Protein AF-A0A8S3IAT9-F1 (afdb_monomer_lite)

InterPro domains:
  IPR011013 Galactose mutarotase-like domain superfamily [SSF74650] (18-97)
  IPR011682 Glycosyl hydrolase family 38, C-terminal [PF07748] (40-98)
  IPR050843 Glycosyl Hydrolase Family 38 [PTHR11607] (17-97)

Structure (mmCIF, N/CA/C/O backbone):
data_AF-A0A8S3IAT9-F1
#
_entry.id   AF-A0A8S3IAT9-F1
#
loop_
_atom_site.group_PDB
_atom_site.id
_atom_site.type_symbol
_atom_site.label_atom_id
_atom_site.label_alt_id
_atom_site.label_comp_id
_atom_site.label_asym_id
_atom_site.label_entity_id
_atom_site.label_seq_id
_atom_site.pdbx_PDB_ins_code
_atom_site.Cartn_x
_atom_site.Cartn_y
_atom_site.Cartn_z
_atom_site.occupancy
_atom_site.B_iso_or_equiv
_atom_site.auth_seq_id
_atom_site.auth_comp_id
_atom_site.auth_asym_id
_atom_site.auth_atom_id
_atom_site.pdbx_PDB_model_num
ATOM 1 N N . HIS A 1 1 ? -13.186 -4.947 -5.415 1.00 67.31 1 HIS A N 1
ATOM 2 C CA . HIS A 1 1 ? -11.878 -5.577 -5.678 1.00 67.31 1 HIS A CA 1
ATOM 3 C C . HIS A 1 1 ? -10.850 -4.755 -4.914 1.00 67.31 1 HIS A C 1
ATOM 5 O O . HIS A 1 1 ? -10.767 -3.566 -5.184 1.00 67.31 1 HIS A O 1
ATOM 11 N N . PHE A 1 2 ? -10.201 -5.332 -3.899 1.00 85.38 2 PHE A N 1
ATOM 12 C CA . PHE A 1 2 ? -9.404 -4.575 -2.917 1.00 85.38 2 PHE A CA 1
ATOM 13 C C . PHE A 1 2 ? -7.942 -4.392 -3.327 1.00 85.38 2 PHE A C 1
ATOM 15 O O . PHE A 1 2 ? -7.282 -3.494 -2.826 1.00 85.38 2 PHE A O 1
ATOM 22 N N . LEU A 1 3 ? -7.434 -5.227 -4.235 1.00 94.88 3 LEU A N 1
ATOM 23 C CA . LEU A 1 3 ? -6.052 -5.161 -4.689 1.00 94.88 3 LEU A CA 1
ATOM 24 C C . LEU A 1 3 ? -5.938 -4.289 -5.939 1.00 94.88 3 LEU A C 1
ATOM 26 O O . LEU A 1 3 ? -6.565 -4.537 -6.966 1.00 94.88 3 LEU A O 1
ATOM 30 N N . ILE A 1 4 ? -5.108 -3.267 -5.866 1.00 95.50 4 ILE A N 1
ATOM 31 C CA . ILE A 1 4 ? -4.736 -2.431 -7.003 1.00 95.50 4 ILE A CA 1
ATOM 32 C C . ILE A 1 4 ? -3.228 -2.507 -7.195 1.00 95.50 4 ILE A C 1
ATOM 34 O O . ILE A 1 4 ? -2.508 -2.923 -6.293 1.00 95.50 4 ILE A O 1
ATOM 38 N N . HIS A 1 5 ? -2.741 -2.099 -8.357 1.00 95.31 5 HIS A N 1
ATOM 39 C CA . HIS A 1 5 ? -1.319 -1.918 -8.573 1.00 95.31 5 HIS A CA 1
ATOM 40 C C . HIS A 1 5 ? -1.008 -0.591 -9.259 1.00 95.31 5 HIS A C 1
ATOM 42 O O . HIS A 1 5 ? -1.781 -0.109 -10.100 1.00 95.31 5 HIS A O 1
ATOM 48 N N . SER A 1 6 ? 0.127 -0.003 -8.888 1.00 96.56 6 SER A N 1
ATOM 49 C CA . SER A 1 6 ? 0.816 1.021 -9.675 1.00 96.56 6 SER A CA 1
ATOM 50 C C . SER A 1 6 ? 1.802 0.363 -10.639 1.00 96.56 6 SER A C 1
ATOM 52 O O . SER A 1 6 ? 2.106 -0.827 -10.540 1.00 96.56 6 SER A O 1
ATOM 54 N N . GLN A 1 7 ? 2.249 1.141 -11.622 1.00 96.31 7 GLN A N 1
ATOM 55 C CA . GLN A 1 7 ? 3.380 0.786 -12.472 1.00 96.31 7 GLN A CA 1
ATOM 56 C C . GLN A 1 7 ? 4.597 1.567 -11.986 1.00 96.31 7 GLN A C 1
ATOM 58 O O . GLN A 1 7 ? 4.489 2.787 -11.838 1.00 96.31 7 GLN A O 1
ATOM 63 N N . GLY A 1 8 ? 5.716 0.889 -11.744 1.00 94.31 8 GLY A N 1
ATOM 64 C CA . GLY A 1 8 ? 6.965 1.534 -11.342 1.00 94.31 8 GLY A CA 1
ATOM 65 C C . GLY A 1 8 ? 7.546 2.394 -12.468 1.00 94.31 8 GLY A C 1
ATOM 66 O O . GLY A 1 8 ? 7.364 2.104 -13.654 1.00 94.31 8 GLY A O 1
ATOM 67 N N . PHE A 1 9 ? 8.223 3.485 -12.116 1.00 94.62 9 PHE A N 1
ATOM 68 C CA . PHE A 1 9 ? 8.864 4.359 -13.095 1.00 94.62 9 PHE A CA 1
ATOM 69 C C . PHE A 1 9 ? 10.103 3.653 -13.668 1.00 94.62 9 PHE A C 1
ATOM 71 O O . PHE A 1 9 ? 11.014 3.318 -12.900 1.00 94.62 9 PHE A O 1
ATOM 78 N N . PRO A 1 10 ? 10.178 3.442 -14.995 1.00 92.56 10 PRO A N 1
ATOM 79 C CA . PRO A 1 10 ? 11.337 2.823 -15.618 1.00 92.56 10 PRO A CA 1
ATOM 80 C C . PRO A 1 10 ? 12.502 3.814 -15.649 1.00 92.56 10 PRO A C 1
ATOM 82 O O . PRO A 1 10 ? 12.313 5.011 -15.864 1.00 92.56 10 PRO A O 1
ATOM 85 N N . GLY A 1 11 ? 13.730 3.339 -15.475 1.00 89.94 11 GLY A N 1
ATOM 86 C CA . GLY A 1 11 ? 14.887 4.224 -15.530 1.00 89.94 11 GLY A CA 1
ATOM 87 C C . GLY A 1 11 ? 16.190 3.558 -15.127 1.00 89.94 11 GLY A C 1
ATOM 88 O O . GLY A 1 11 ? 16.271 2.346 -14.941 1.00 89.94 11 GLY A O 1
ATOM 89 N N . ASN A 1 12 ? 17.220 4.382 -14.983 1.00 83.62 12 ASN A N 1
ATOM 90 C CA . ASN A 1 12 ? 18.506 3.997 -14.429 1.00 83.62 12 ASN A CA 1
ATOM 91 C C . ASN A 1 12 ? 18.954 5.115 -13.485 1.00 83.62 12 ASN A C 1
ATOM 93 O O . ASN A 1 12 ? 18.856 6.294 -13.804 1.00 83.62 12 ASN A O 1
ATOM 97 N N . SER A 1 13 ? 19.432 4.785 -12.293 1.00 86.94 13 SER A N 1
ATOM 98 C CA . SER A 1 13 ? 19.757 5.789 -11.267 1.00 86.94 13 SER A CA 1
ATOM 99 C C . SER A 1 13 ? 21.058 6.559 -11.552 1.00 86.94 13 SER A C 1
ATOM 101 O O . SER A 1 13 ? 21.791 6.911 -10.632 1.00 86.94 13 SER A O 1
ATOM 103 N N . SER A 1 14 ? 21.392 6.782 -12.824 1.00 90.19 14 SER A N 1
ATOM 104 C CA . SER A 1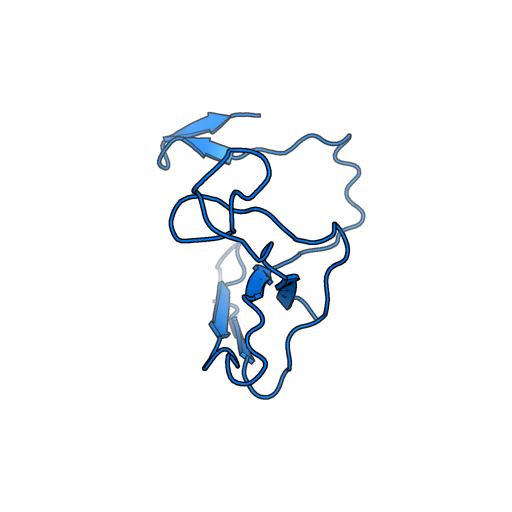 14 ? 22.590 7.502 -13.253 1.00 90.19 14 SER A CA 1
ATOM 105 C C . SER A 1 14 ? 22.484 9.005 -12.999 1.00 90.19 14 SER A C 1
ATOM 107 O O . SER A 1 14 ? 23.491 9.633 -12.684 1.00 90.19 14 SER A O 1
ATOM 109 N N . LEU A 1 15 ? 21.277 9.575 -13.106 1.00 89.25 15 LEU A N 1
ATOM 110 C CA . LEU A 1 15 ? 20.960 10.954 -12.721 1.00 89.25 15 LEU A CA 1
ATOM 111 C C . LEU A 1 15 ? 19.633 10.994 -11.945 1.00 89.25 15 LEU A C 1
ATOM 113 O O . LEU A 1 15 ? 18.783 10.129 -12.172 1.00 89.25 15 LEU A O 1
ATOM 117 N N . PRO A 1 16 ? 19.405 12.003 -11.077 1.00 87.38 16 PRO A N 1
ATOM 118 C CA . PRO A 1 16 ? 18.187 12.088 -10.264 1.00 87.38 16 PRO A CA 1
ATOM 119 C C . PRO A 1 16 ? 16.882 12.056 -11.075 1.00 87.38 16 PRO A C 1
ATOM 121 O O . PRO A 1 16 ? 15.896 11.463 -10.650 1.00 87.38 16 PRO A O 1
ATOM 124 N N . GLU A 1 17 ? 16.874 12.648 -12.269 1.00 88.94 17 GLU A N 1
ATOM 125 C CA . GLU A 1 17 ? 15.714 12.655 -13.169 1.00 88.94 17 GLU A CA 1
ATOM 126 C C . GLU A 1 17 ? 15.334 11.255 -13.688 1.00 88.94 17 GLU A C 1
ATOM 128 O O . GLU A 1 17 ? 14.147 10.956 -13.870 1.00 88.94 17 GLU A O 1
ATOM 133 N N . PHE A 1 18 ? 16.319 10.363 -13.824 1.00 92.19 18 PHE A N 1
ATOM 134 C CA . PHE A 1 18 ? 16.164 8.988 -14.309 1.00 92.19 18 PHE A CA 1
ATOM 135 C C . PHE A 1 18 ? 15.977 7.956 -13.190 1.00 92.19 18 PHE A C 1
ATOM 137 O O . PHE A 1 18 ? 15.953 6.758 -13.466 1.00 92.19 18 PHE A O 1
ATOM 144 N N . GLN A 1 19 ? 15.811 8.398 -11.938 1.00 95.00 19 GLN A N 1
ATOM 145 C CA . GLN A 1 19 ? 15.630 7.524 -10.778 1.00 95.00 19 GLN A CA 1
ATOM 146 C C . GLN A 1 19 ? 14.494 6.509 -10.996 1.00 95.00 19 GLN A C 1
ATOM 148 O O . GLN A 1 19 ? 13.328 6.890 -11.053 1.00 95.00 19 GLN A O 1
ATOM 153 N N . ALA A 1 20 ? 14.814 5.222 -11.090 1.00 94.94 20 ALA A N 1
ATOM 154 C CA . ALA A 1 20 ? 13.806 4.173 -11.245 1.00 94.94 20 ALA A CA 1
ATOM 155 C C . ALA A 1 20 ? 13.100 3.839 -9.919 1.00 94.94 20 ALA A C 1
ATOM 157 O O . ALA A 1 20 ? 13.636 4.131 -8.838 1.00 94.94 20 ALA A O 1
ATOM 158 N N . SER A 1 21 ? 11.937 3.181 -10.011 1.00 95.50 21 SER A N 1
ATOM 159 C CA . SER A 1 21 ? 11.415 2.365 -8.903 1.00 95.50 21 SER A CA 1
ATOM 160 C C . SER A 1 21 ? 12.382 1.219 -8.575 1.00 95.50 21 SER A C 1
ATOM 162 O O . SER A 1 21 ? 13.176 0.789 -9.416 1.00 95.50 21 SER A O 1
ATOM 164 N N . GLY A 1 22 ? 12.340 0.725 -7.339 1.00 92.62 22 GLY A N 1
ATOM 165 C CA . GLY A 1 22 ? 13.126 -0.435 -6.930 1.00 92.62 22 GLY A CA 1
ATOM 166 C C . GLY A 1 22 ? 13.091 -0.684 -5.427 1.00 92.62 22 GLY A C 1
ATOM 167 O O . GLY A 1 22 ? 12.229 -0.178 -4.718 1.00 92.62 22 GLY A O 1
ATOM 168 N N . ALA A 1 23 ? 14.080 -1.425 -4.921 1.00 92.12 23 ALA A N 1
ATOM 169 C CA . ALA A 1 23 ? 14.106 -1.908 -3.534 1.00 92.12 23 ALA A CA 1
ATOM 170 C C . ALA A 1 23 ? 13.956 -0.820 -2.450 1.00 92.12 23 ALA A C 1
ATOM 172 O O . ALA A 1 23 ? 13.483 -1.113 -1.358 1.00 92.12 23 ALA A O 1
ATOM 173 N N . TYR A 1 24 ? 14.364 0.420 -2.736 1.00 92.44 24 TYR A N 1
ATOM 174 C CA . TYR A 1 24 ? 14.332 1.532 -1.777 1.00 92.44 24 TYR A CA 1
ATOM 175 C C . TYR A 1 24 ? 13.423 2.686 -2.194 1.00 92.44 24 TYR A C 1
ATOM 177 O O . TYR A 1 24 ? 13.084 3.526 -1.365 1.00 92.44 24 TYR A O 1
ATOM 185 N N . VAL A 1 25 ? 13.072 2.773 -3.477 1.00 94.75 25 VAL A N 1
ATOM 186 C CA . VAL A 1 25 ? 12.375 3.929 -4.041 1.00 94.75 25 VAL A CA 1
ATOM 187 C C . VAL A 1 25 ? 11.073 3.452 -4.653 1.00 94.75 25 VAL A C 1
ATOM 189 O O . VAL A 1 25 ? 11.081 2.705 -5.624 1.00 94.75 25 VAL A O 1
ATOM 192 N N . PHE A 1 26 ? 9.967 3.939 -4.100 1.00 95.31 26 PHE A N 1
ATOM 193 C CA . PHE A 1 26 ? 8.643 3.840 -4.699 1.00 95.31 26 PHE A CA 1
ATOM 194 C C . PHE A 1 26 ? 8.422 5.083 -5.567 1.00 95.31 26 PHE A C 1
ATOM 196 O O . PHE A 1 26 ? 8.240 6.188 -5.044 1.00 95.31 26 PHE A O 1
ATOM 203 N N . ARG A 1 27 ? 8.492 4.931 -6.892 1.00 95.31 27 ARG A N 1
ATOM 204 C CA . ARG A 1 27 ? 8.260 6.017 -7.853 1.00 95.31 27 ARG A CA 1
ATOM 205 C C . ARG A 1 27 ? 7.220 5.550 -8.868 1.00 95.31 27 ARG A C 1
ATOM 207 O O . ARG A 1 27 ? 7.591 4.994 -9.895 1.00 95.31 27 ARG A O 1
ATOM 214 N N . PRO A 1 28 ? 5.925 5.793 -8.643 1.00 95.62 28 PRO A N 1
ATOM 215 C CA . PRO A 1 28 ? 4.915 5.368 -9.595 1.00 95.62 28 PRO A CA 1
ATOM 216 C C . PRO A 1 28 ? 5.025 6.193 -10.885 1.00 95.62 28 PRO A C 1
ATOM 218 O O . PRO A 1 28 ? 5.191 7.415 -10.851 1.00 95.62 28 PRO A O 1
ATOM 221 N N . LEU A 1 29 ? 4.895 5.532 -12.036 1.00 94.75 29 LEU A N 1
ATOM 222 C CA . LEU A 1 29 ? 4.901 6.168 -13.354 1.00 94.75 29 LEU A CA 1
ATOM 223 C C . LEU A 1 29 ? 3.753 7.175 -13.503 1.00 94.75 29 LEU A C 1
ATOM 225 O O . LEU A 1 29 ? 3.905 8.217 -14.137 1.00 94.75 29 LEU A O 1
ATOM 229 N N . THR A 1 30 ? 2.599 6.867 -12.908 1.00 94.75 30 THR A N 1
ATOM 230 C CA . THR A 1 30 ? 1.420 7.740 -12.877 1.00 94.75 30 THR A CA 1
ATOM 231 C C . THR A 1 30 ? 0.691 7.586 -11.542 1.00 94.75 30 THR A C 1
ATOM 233 O O . THR A 1 30 ? 0.815 6.554 -10.889 1.00 94.75 30 THR A O 1
ATOM 236 N N . SER A 1 31 ? -0.152 8.551 -11.170 1.00 93.88 31 SER A N 1
ATOM 237 C CA . SER A 1 31 ? -1.062 8.409 -10.021 1.00 93.88 31 SER A CA 1
ATOM 238 C C . SER A 1 31 ? -2.232 7.446 -10.275 1.00 93.88 31 SER A C 1
ATOM 240 O O . SER A 1 31 ? -2.987 7.123 -9.356 1.00 93.88 31 SER A O 1
ATOM 242 N N . LYS A 1 32 ? -2.421 6.989 -11.521 1.00 94.69 32 LYS A N 1
ATOM 243 C CA . LYS A 1 32 ? -3.490 6.061 -11.881 1.00 94.69 32 LYS A CA 1
ATOM 244 C C . LYS A 1 32 ? -3.124 4.650 -11.428 1.00 94.69 32 LYS A C 1
ATOM 246 O O . LYS A 1 32 ? -2.047 4.145 -11.726 1.00 94.69 32 LYS A O 1
ATOM 251 N N . THR A 1 33 ? -4.079 3.997 -10.779 1.00 95.00 33 THR A N 1
ATOM 252 C CA . THR A 1 33 ? -3.972 2.607 -10.327 1.00 95.00 33 THR A CA 1
ATOM 253 C C . THR A 1 33 ? -4.834 1.688 -11.188 1.00 95.00 33 THR A C 1
ATOM 255 O O . THR A 1 33 ? -5.815 2.125 -11.799 1.00 95.00 33 THR A O 1
ATOM 258 N N . GLN A 1 34 ? -4.447 0.418 -11.271 1.00 93.38 34 GLN A N 1
ATOM 259 C CA . GLN A 1 34 ? -5.140 -0.611 -12.050 1.00 93.38 34 GLN A CA 1
ATOM 260 C C . GLN A 1 34 ? -5.538 -1.778 -11.134 1.00 93.38 34 GLN A C 1
ATOM 262 O O . GLN A 1 34 ? -4.810 -2.066 -10.188 1.00 93.38 34 GLN A O 1
ATOM 267 N N . PRO A 1 35 ? -6.688 -2.439 -11.351 1.00 93.31 35 PRO A N 1
ATOM 268 C CA . PRO A 1 35 ? -7.067 -3.604 -10.554 1.00 93.31 35 PRO A CA 1
ATOM 269 C C . PRO A 1 35 ? -6.116 -4.777 -10.817 1.00 93.31 35 PRO A C 1
ATOM 271 O O . PRO A 1 35 ? -5.692 -4.994 -11.953 1.00 93.31 35 PRO A O 1
ATOM 274 N N . VAL A 1 36 ? -5.808 -5.557 -9.782 1.00 92.50 36 VAL A N 1
ATOM 275 C CA . VAL A 1 36 ? -4.985 -6.766 -9.929 1.00 92.50 36 VAL A CA 1
ATOM 276 C C . VAL A 1 36 ? -5.829 -7.914 -10.497 1.00 92.50 36 VAL A C 1
ATOM 278 O O . VAL A 1 36 ? -7.029 -8.022 -10.256 1.00 92.50 36 VAL A O 1
ATOM 281 N N . SER A 1 37 ? -5.219 -8.802 -11.283 1.00 87.88 37 SER A N 1
ATOM 282 C CA . SER A 1 37 ? -5.926 -9.976 -11.808 1.00 87.88 37 SER A CA 1
ATOM 283 C C . SER A 1 37 ? -6.364 -10.922 -10.685 1.00 87.88 37 SER A C 1
ATOM 285 O O . SER A 1 37 ? -5.525 -11.433 -9.945 1.00 87.88 37 SER A O 1
ATOM 287 N N . THR A 1 38 ? -7.659 -11.253 -10.629 1.00 85.44 38 THR A N 1
ATOM 288 C CA . THR A 1 38 ? -8.226 -12.189 -9.638 1.00 85.44 38 THR A CA 1
ATOM 289 C C . THR A 1 38 ? -7.699 -13.616 -9.772 1.00 85.44 38 THR A C 1
ATOM 291 O O . THR A 1 38 ? -7.749 -14.380 -8.819 1.00 85.44 38 THR A O 1
ATOM 294 N N . THR A 1 39 ? -7.160 -13.993 -10.932 1.00 90.00 39 THR A N 1
ATOM 295 C CA . THR A 1 39 ? -6.603 -15.336 -11.171 1.00 90.00 39 THR A CA 1
ATOM 296 C C . THR A 1 39 ? -5.281 -15.600 -10.448 1.00 90.00 39 THR A C 1
ATOM 298 O O . THR A 1 39 ? -4.817 -16.735 -10.434 1.00 90.00 39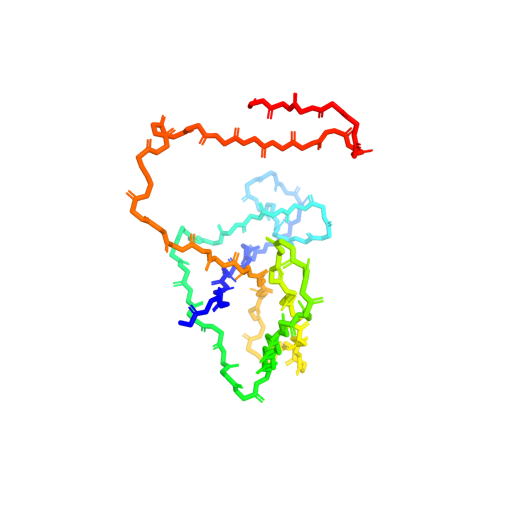 THR A O 1
ATOM 301 N N . ARG A 1 40 ? -4.656 -14.564 -9.878 1.00 8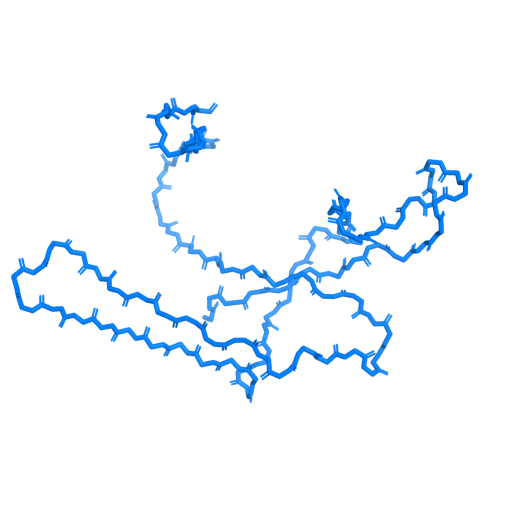5.88 40 ARG A N 1
ATOM 302 C CA . ARG A 1 40 ? -3.343 -14.628 -9.209 1.00 85.88 40 ARG A CA 1
ATOM 303 C C . ARG A 1 40 ? -3.397 -14.123 -7.771 1.00 85.88 40 ARG A C 1
ATOM 305 O O . ARG A 1 40 ? -2.363 -13.862 -7.161 1.00 85.88 40 ARG A O 1
ATOM 312 N N . THR A 1 41 ? -4.603 -13.915 -7.261 1.00 93.62 41 THR A N 1
ATOM 313 C CA . THR A 1 41 ? -4.826 -13.368 -5.930 1.00 93.62 41 THR A CA 1
ATOM 314 C C . THR A 1 41 ? -5.904 -14.169 -5.238 1.00 93.62 41 THR A C 1
ATOM 316 O O . THR A 1 41 ? -6.990 -14.344 -5.792 1.00 93.62 41 THR A O 1
ATOM 319 N N . ILE A 1 42 ? -5.629 -14.593 -4.017 1.00 94.00 42 ILE A N 1
ATOM 320 C CA . ILE A 1 42 ? -6.612 -15.197 -3.127 1.00 94.00 42 ILE A CA 1
ATOM 321 C C . ILE A 1 42 ? -6.811 -14.224 -1.972 1.00 94.00 42 ILE A C 1
ATOM 323 O O . ILE A 1 42 ? -5.844 -13.656 -1.465 1.00 94.00 42 ILE A O 1
ATOM 327 N N . GLN A 1 43 ? -8.068 -14.019 -1.592 1.00 94.81 43 GLN A N 1
ATOM 328 C CA . GLN A 1 43 ? -8.444 -13.299 -0.385 1.00 94.81 43 GLN A CA 1
ATOM 329 C C . GLN A 1 43 ? -9.288 -14.236 0.472 1.00 94.81 43 GLN A C 1
ATOM 331 O O . GLN A 1 43 ? -10.333 -14.704 0.015 1.00 94.81 43 GLN A O 1
ATOM 336 N N . GLU A 1 44 ? -8.851 -14.471 1.700 1.00 95.88 44 GLU A N 1
ATOM 337 C CA . GLU A 1 44 ? -9.599 -15.222 2.701 1.00 95.88 44 GLU A CA 1
ATO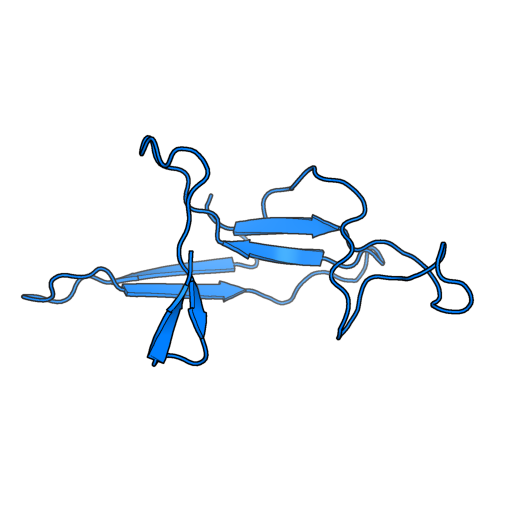M 338 C C . GLU A 1 44 ? -10.049 -14.272 3.813 1.00 95.88 44 GLU A C 1
ATOM 340 O O . GLU A 1 44 ? -9.308 -13.380 4.227 1.00 95.88 44 GLU A O 1
ATOM 345 N N . VAL A 1 45 ? -11.305 -14.410 4.240 1.00 96.50 45 VAL A N 1
ATOM 346 C CA . VAL A 1 45 ? -11.917 -13.560 5.266 1.00 96.50 45 VAL A CA 1
ATOM 347 C C . VAL A 1 45 ? -12.512 -14.458 6.336 1.00 96.50 45 VAL A C 1
ATOM 349 O O . VAL A 1 45 ? -13.433 -15.228 6.054 1.00 96.50 45 VAL A O 1
ATOM 352 N N . SER A 1 46 ? -12.015 -14.315 7.561 1.00 97.62 46 SER A N 1
ATOM 353 C CA . SER A 1 46 ? -12.357 -15.182 8.687 1.00 97.62 46 SER A CA 1
ATOM 354 C C . SER A 1 46 ? -12.973 -14.390 9.838 1.00 97.62 46 SER A C 1
ATOM 356 O O . SER A 1 46 ? -12.526 -13.296 10.192 1.00 97.62 46 SER A O 1
ATOM 358 N N . LEU A 1 47 ? -14.024 -14.964 10.432 1.00 97.88 47 LEU A N 1
ATOM 359 C CA . LEU A 1 47 ? -14.693 -14.454 11.627 1.00 97.88 47 LEU A CA 1
ATOM 360 C C . LEU A 1 47 ? -14.546 -15.473 12.753 1.00 97.88 47 LEU A C 1
ATOM 362 O O . LEU A 1 47 ? -15.014 -16.606 12.637 1.00 97.88 47 LEU A O 1
ATOM 366 N N . PHE A 1 48 ? -13.946 -15.055 13.863 1.00 96.94 48 PHE A N 1
ATOM 367 C CA . PHE A 1 48 ? -13.790 -15.900 15.041 1.00 96.94 48 PHE A CA 1
ATOM 368 C C . PHE A 1 48 ? -14.851 -15.564 16.082 1.00 96.94 48 PHE A C 1
ATOM 370 O O . PHE A 1 48 ? -15.108 -14.398 16.387 1.00 96.94 48 PHE A O 1
ATOM 377 N N . GLN A 1 49 ? -15.480 -16.597 16.645 1.00 97.00 49 GLN A N 1
ATOM 378 C CA . GLN A 1 49 ? -16.526 -16.416 17.644 1.00 97.00 49 GLN A CA 1
ATOM 379 C C . GLN A 1 49 ? -15.986 -15.641 18.856 1.00 97.00 49 GLN A C 1
ATOM 381 O O . GLN A 1 49 ? -15.050 -16.078 19.519 1.00 97.00 49 GLN A O 1
ATOM 386 N N . GLY A 1 50 ? -16.607 -14.496 19.153 1.00 96.31 50 GLY A N 1
ATOM 387 C CA . GLY A 1 50 ? -16.233 -13.629 20.275 1.00 96.31 50 GLY A CA 1
ATOM 388 C C . GLY A 1 50 ? -15.075 -12.662 19.998 1.00 96.31 50 GLY A C 1
ATOM 389 O O . GLY A 1 50 ? -14.762 -11.861 20.876 1.00 96.31 50 GLY A O 1
ATOM 390 N N . ALA A 1 51 ? -14.462 -12.690 18.809 1.00 97.19 51 ALA A N 1
ATOM 391 C CA . ALA A 1 51 ? -13.439 -11.717 18.432 1.00 97.19 51 ALA A CA 1
ATOM 392 C C . ALA A 1 51 ? -14.075 -10.370 18.023 1.00 97.19 51 ALA A C 1
ATOM 394 O O . ALA A 1 51 ? -15.088 -10.362 17.320 1.00 97.19 51 ALA A O 1
ATOM 395 N N . PRO A 1 52 ? -13.489 -9.222 18.418 1.00 97.38 52 PRO A N 1
ATOM 396 C CA . PRO A 1 52 ? -13.980 -7.901 18.022 1.00 97.38 52 PRO A CA 1
ATOM 397 C C . PRO A 1 52 ? -13.501 -7.464 16.626 1.00 97.38 52 PRO A C 1
ATOM 399 O O . PRO A 1 52 ? -13.807 -6.356 16.194 1.00 97.38 52 PRO A O 1
ATOM 402 N N . THR A 1 53 ? -12.721 -8.297 15.935 1.00 97.00 53 THR A N 1
ATOM 403 C CA . THR A 1 53 ? -12.063 -7.980 14.663 1.00 97.00 53 THR A CA 1
ATOM 404 C C . THR A 1 53 ? -12.378 -9.020 13.593 1.00 97.00 53 THR A C 1
ATOM 406 O O . THR A 1 53 ? -12.756 -10.153 13.889 1.00 97.00 53 THR A O 1
ATOM 409 N N . VAL A 1 54 ? -12.184 -8.623 12.336 1.00 97.00 54 VAL A N 1
ATOM 410 C CA . VAL A 1 54 ? -12.178 -9.517 11.173 1.00 97.00 54 VAL A CA 1
ATOM 411 C C . VAL A 1 54 ? -10.730 -9.812 10.807 1.00 97.00 54 VAL A C 1
ATOM 413 O O . VAL A 1 54 ? -9.908 -8.895 10.803 1.00 97.00 54 VAL A O 1
ATOM 416 N N . GLU A 1 55 ? -10.423 -11.065 10.487 1.00 97.62 55 GLU A N 1
ATOM 417 C CA . GLU A 1 55 ? -9.126 -11.443 9.929 1.00 97.62 55 GLU A CA 1
ATOM 418 C C . GLU A 1 55 ? -9.227 -11.499 8.404 1.00 97.62 55 GLU A C 1
ATOM 420 O O . GLU A 1 55 ? -10.171 -12.076 7.857 1.00 97.62 55 GLU A O 1
ATOM 425 N N . VAL A 1 56 ? -8.276 -10.861 7.720 1.00 96.44 56 VAL A N 1
ATOM 426 C CA . VAL A 1 56 ? -8.201 -10.848 6.258 1.00 96.44 56 VAL A CA 1
ATOM 427 C C . VAL A 1 56 ? -6.800 -11.265 5.840 1.00 96.44 56 VAL A C 1
ATOM 429 O O . VAL A 1 56 ? -5.827 -10.596 6.188 1.00 96.44 56 VAL A O 1
ATOM 432 N N . GLU A 1 57 ? -6.714 -12.350 5.078 1.00 96.94 57 GLU A N 1
ATOM 433 C CA . GLU A 1 57 ? -5.469 -12.864 4.516 1.00 96.94 57 GLU A CA 1
ATOM 434 C C . GLU A 1 57 ? -5.465 -12.674 2.996 1.00 96.94 57 GLU A C 1
ATOM 436 O O . GLU A 1 57 ? -6.474 -12.894 2.318 1.00 96.94 57 GLU A O 1
ATOM 441 N N . TRP A 1 58 ? -4.313 -12.278 2.448 1.00 95.31 58 TRP A N 1
ATOM 442 C CA . TRP A 1 58 ? -4.095 -12.208 1.006 1.00 95.31 58 TRP A CA 1
ATOM 443 C C . TRP A 1 58 ? -2.914 -13.073 0.596 1.00 95.31 58 TRP A C 1
ATOM 445 O O . TRP A 1 58 ? -1.802 -12.903 1.091 1.00 95.31 58 TRP A O 1
ATOM 455 N N . THR A 1 59 ? -3.135 -13.917 -0.406 1.00 95.62 59 THR A N 1
ATOM 456 C CA . THR A 1 59 ? -2.058 -14.543 -1.176 1.00 95.62 59 THR A CA 1
ATOM 457 C C . THR A 1 59 ? -1.984 -13.864 -2.536 1.00 95.62 59 THR A C 1
ATOM 459 O O . THR A 1 59 ? -2.970 -13.849 -3.273 1.00 95.62 59 THR A O 1
ATOM 462 N N . VAL A 1 60 ? -0.825 -13.304 -2.886 1.00 95.38 60 VAL A N 1
ATOM 463 C CA . VAL A 1 60 ? -0.601 -12.590 -4.152 1.00 95.38 60 VAL A CA 1
ATOM 464 C C . VAL A 1 60 ? 0.555 -13.241 -4.901 1.00 95.38 60 VAL A C 1
ATOM 466 O O . VAL A 1 60 ? 1.690 -13.212 -4.432 1.00 95.38 60 VAL A O 1
ATOM 469 N N . GLY A 1 61 ? 0.291 -13.791 -6.086 1.00 92.12 61 GLY A N 1
ATOM 470 C CA . GLY A 1 61 ? 1.347 -14.211 -6.998 1.00 92.12 61 GLY A CA 1
ATOM 471 C C . GLY A 1 61 ? 1.029 -15.422 -7.882 1.00 92.12 61 GLY A C 1
ATOM 472 O O . GLY A 1 61 ? -0.018 -16.053 -7.744 1.00 92.12 61 GLY A O 1
ATOM 473 N N . PRO A 1 62 ? 1.953 -15.747 -8.807 1.00 93.50 62 PRO A N 1
ATOM 474 C CA . PRO A 1 62 ? 3.163 -14.978 -9.127 1.00 93.50 62 PRO A CA 1
ATOM 475 C C . PRO A 1 62 ? 2.829 -13.662 -9.853 1.00 93.50 62 PRO A C 1
ATOM 477 O O . PRO A 1 62 ? 1.967 -13.633 -10.735 1.00 93.50 62 PRO A O 1
ATOM 480 N N . ILE A 1 63 ? 3.497 -12.560 -9.500 1.00 92.62 63 ILE A N 1
ATOM 481 C CA . ILE A 1 63 ? 3.292 -11.265 -10.170 1.00 92.62 63 ILE A CA 1
ATOM 482 C C . ILE A 1 63 ? 3.838 -11.372 -11.608 1.00 92.62 63 ILE A C 1
ATOM 484 O O . ILE A 1 63 ? 4.976 -11.806 -11.779 1.00 92.62 63 ILE A O 1
ATOM 488 N N . PRO A 1 64 ? 3.045 -11.054 -12.654 1.00 91.50 64 PRO A N 1
ATOM 489 C CA . PRO A 1 64 ? 3.525 -11.119 -14.032 1.00 91.50 64 PRO A CA 1
ATOM 490 C C . PRO A 1 64 ? 4.599 -10.063 -14.267 1.00 91.50 64 PRO A C 1
ATOM 492 O O . PRO A 1 64 ? 4.358 -8.886 -14.002 1.00 91.50 64 PRO A O 1
ATOM 495 N N . ILE A 1 65 ? 5.731 -10.499 -14.811 1.00 92.38 65 ILE A N 1
ATOM 496 C CA . ILE A 1 65 ? 6.858 -9.642 -15.204 1.00 92.38 65 ILE A CA 1
ATOM 497 C C . ILE A 1 65 ? 7.188 -9.757 -16.698 1.00 92.38 65 ILE A C 1
ATOM 499 O O . ILE A 1 65 ? 8.071 -9.067 -17.186 1.00 92.38 65 ILE A O 1
ATOM 503 N N . ASP A 1 66 ? 6.484 -10.626 -17.431 1.00 93.81 66 ASP A N 1
ATOM 504 C CA . ASP A 1 66 ? 6.761 -10.919 -18.846 1.00 93.81 66 ASP A CA 1
ATOM 505 C C . ASP A 1 66 ? 6.510 -9.712 -19.768 1.00 93.81 66 ASP A C 1
ATOM 507 O O . ASP A 1 66 ? 6.949 -9.694 -20.915 1.00 93.81 66 ASP A O 1
ATOM 511 N N . ASP A 1 67 ? 5.781 -8.712 -19.272 1.00 91.69 67 ASP A N 1
ATOM 512 C CA . ASP A 1 67 ? 5.516 -7.437 -19.935 1.00 91.69 67 ASP A CA 1
ATOM 513 C C . ASP A 1 67 ? 6.584 -6.367 -19.647 1.00 91.69 67 ASP A C 1
ATOM 515 O O . ASP A 1 67 ? 6.446 -5.250 -20.140 1.00 91.69 67 ASP A O 1
ATOM 519 N N . ASP A 1 68 ? 7.625 -6.696 -18.871 1.00 90.44 68 ASP A N 1
ATOM 520 C CA . ASP A 1 68 ? 8.704 -5.790 -18.440 1.00 90.44 68 ASP A CA 1
ATOM 521 C C . ASP A 1 68 ? 8.191 -4.543 -17.689 1.00 90.44 68 ASP A C 1
ATOM 523 O O . ASP A 1 68 ? 8.817 -3.484 -17.661 1.00 90.44 68 ASP A O 1
ATOM 527 N N . VAL A 1 69 ? 7.010 -4.663 -17.069 1.00 90.44 69 VAL A N 1
ATOM 528 C CA . VAL A 1 69 ? 6.394 -3.604 -16.264 1.00 90.44 69 VAL A CA 1
ATOM 529 C C . VAL A 1 69 ? 6.478 -3.976 -14.792 1.00 90.44 69 VAL A C 1
ATOM 531 O O . VAL A 1 69 ? 5.828 -4.930 -14.351 1.00 90.44 69 VAL A O 1
ATOM 534 N N . ASP A 1 70 ? 7.210 -3.168 -14.025 1.00 92.25 70 ASP A N 1
ATOM 535 C CA . ASP A 1 70 ? 7.245 -3.245 -12.565 1.00 92.25 70 ASP A CA 1
ATOM 536 C C . ASP A 1 70 ? 5.865 -2.924 -11.971 1.00 92.25 70 ASP A C 1
ATOM 538 O O . ASP A 1 70 ? 5.210 -1.959 -12.381 1.00 92.25 70 ASP A O 1
ATOM 542 N N . LYS A 1 71 ? 5.404 -3.749 -11.027 1.00 94.88 71 LYS A N 1
ATOM 543 C CA . LYS A 1 71 ? 4.057 -3.667 -10.444 1.00 94.88 71 LYS A CA 1
ATOM 544 C C . LYS A 1 71 ? 4.151 -3.655 -8.929 1.00 94.88 71 LYS A C 1
ATOM 546 O O . LYS A 1 71 ? 4.504 -4.657 -8.313 1.00 94.88 71 LYS A O 1
ATOM 551 N N . GLU A 1 72 ? 3.724 -2.553 -8.332 1.00 95.75 72 GLU A N 1
ATOM 552 C CA . GLU A 1 72 ? 3.659 -2.408 -6.880 1.00 95.75 72 GLU A CA 1
ATOM 553 C C . GLU A 1 72 ? 2.204 -2.648 -6.446 1.00 95.75 72 GLU A C 1
ATOM 555 O O . GLU A 1 72 ? 1.301 -1.902 -6.829 1.00 95.75 72 GLU A O 1
ATOM 560 N N . ILE A 1 73 ? 1.956 -3.731 -5.705 1.00 95.38 73 ILE A N 1
ATOM 561 C CA . ILE A 1 73 ? 0.608 -4.165 -5.310 1.00 95.38 73 ILE A CA 1
ATOM 562 C C . ILE A 1 73 ? 0.193 -3.499 -3.992 1.00 95.38 73 ILE A C 1
ATOM 564 O O . ILE A 1 73 ? 0.954 -3.495 -3.029 1.00 95.38 73 ILE A O 1
ATOM 568 N N . VAL A 1 74 ? -1.038 -2.992 -3.923 1.00 95.75 74 VAL A N 1
ATOM 569 C CA . VAL A 1 74 ? -1.595 -2.284 -2.764 1.00 95.75 74 VAL A CA 1
ATOM 570 C C . VAL A 1 74 ? -2.988 -2.824 -2.442 1.00 95.75 74 VAL A C 1
ATOM 572 O O . VAL A 1 74 ? -3.828 -2.962 -3.330 1.00 95.75 74 VAL A O 1
ATOM 575 N N . VAL A 1 75 ? -3.262 -3.089 -1.164 1.00 95.56 75 VAL A N 1
ATOM 576 C CA . VAL A 1 75 ? -4.630 -3.294 -0.663 1.00 95.56 75 VAL A CA 1
ATOM 577 C C . VAL A 1 75 ? -5.238 -1.925 -0.367 1.00 95.56 75 VAL A C 1
ATOM 579 O O . VAL A 1 75 ? -4.682 -1.164 0.424 1.00 95.56 75 VAL A O 1
ATOM 582 N N . ARG A 1 76 ? -6.384 -1.607 -0.971 1.00 95.25 76 ARG A N 1
ATOM 583 C CA . ARG A 1 76 ? -7.120 -0.364 -0.728 1.00 95.25 76 ARG A CA 1
ATOM 584 C C . ARG A 1 76 ? -8.493 -0.642 -0.130 1.00 95.25 76 ARG A C 1
ATOM 586 O O . ARG A 1 76 ? -9.281 -1.409 -0.684 1.00 95.25 76 ARG A O 1
ATOM 593 N N . TYR A 1 77 ? -8.779 0.049 0.968 1.00 94.19 77 TYR A N 1
ATOM 594 C CA . TYR A 1 77 ? -10.101 0.124 1.572 1.00 94.19 77 TYR A CA 1
ATOM 595 C C . TYR A 1 77 ? -10.702 1.497 1.306 1.00 94.19 77 TYR A C 1
ATOM 597 O O . TYR A 1 77 ? -10.168 2.510 1.746 1.00 94.19 77 TYR A O 1
ATOM 605 N N . ASP A 1 78 ? -11.820 1.509 0.592 1.00 94.62 78 ASP A N 1
ATOM 606 C CA . ASP A 1 78 ? -12.584 2.716 0.308 1.00 94.62 78 ASP A CA 1
ATOM 607 C C . ASP A 1 78 ? -13.787 2.760 1.267 1.00 94.62 78 ASP A C 1
ATOM 609 O O . ASP A 1 78 ? -14.565 1.805 1.348 1.00 94.62 78 ASP A O 1
ATOM 613 N N . THR A 1 79 ? -13.928 3.850 2.024 1.00 95.69 79 THR A N 1
ATOM 614 C CA . THR A 1 79 ? -15.027 4.060 2.983 1.00 95.69 79 THR A CA 1
ATOM 615 C C . THR A 1 79 ? -15.635 5.447 2.797 1.00 95.69 79 THR A C 1
ATOM 617 O O . THR A 1 79 ? -15.072 6.295 2.109 1.00 95.69 79 THR A O 1
ATOM 620 N N . ASN A 1 80 ? -16.784 5.694 3.420 1.00 97.12 80 ASN A N 1
ATOM 621 C CA . ASN A 1 80 ? -17.427 7.007 3.467 1.00 97.12 80 ASN A CA 1
ATOM 622 C C . ASN A 1 80 ? -17.046 7.821 4.720 1.00 97.12 80 ASN A C 1
ATOM 624 O O . ASN A 1 80 ? -17.762 8.756 5.071 1.00 97.12 80 ASN A O 1
ATOM 628 N N . ILE A 1 81 ? -15.969 7.453 5.422 1.00 97.81 81 ILE A N 1
ATOM 629 C CA . ILE A 1 81 ? -15.485 8.190 6.595 1.00 97.81 81 ILE A CA 1
ATOM 630 C C . I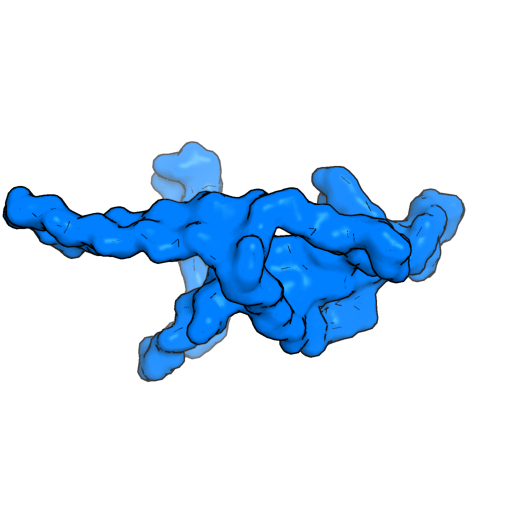LE A 1 81 ? -14.884 9.524 6.136 1.00 97.81 81 ILE A C 1
ATOM 632 O O . ILE A 1 81 ? -13.990 9.558 5.293 1.00 97.81 81 ILE A O 1
ATOM 636 N N . GLU A 1 82 ? -15.337 10.628 6.728 1.00 97.69 82 GLU A N 1
ATOM 637 C CA . GLU A 1 82 ? -14.800 11.966 6.472 1.00 97.69 82 GLU A CA 1
ATOM 638 C C . GLU A 1 82 ? -13.545 12.214 7.322 1.00 97.69 82 GLU A C 1
ATOM 640 O O . GLU A 1 82 ? -13.603 12.822 8.386 1.00 97.69 82 GLU A O 1
ATOM 645 N N . SER A 1 83 ? -12.391 11.722 6.864 1.00 96.62 83 SER A N 1
ATOM 646 C CA . SER A 1 83 ? -11.138 11.796 7.634 1.00 96.62 83 SER A CA 1
ATOM 647 C C . SER A 1 83 ? -10.450 13.166 7.628 1.00 96.62 83 SER A C 1
ATOM 649 O O . SER A 1 83 ? -9.412 13.321 8.258 1.00 96.62 83 SER A O 1
ATOM 651 N N . ALA A 1 84 ? -10.957 14.146 6.873 1.00 97.12 84 ALA A N 1
ATOM 652 C CA . ALA A 1 84 ? -10.308 15.448 6.671 1.00 97.12 84 ALA A CA 1
ATOM 653 C C . ALA A 1 84 ? -8.835 15.355 6.198 1.00 97.12 84 ALA A C 1
ATOM 655 O O . ALA A 1 84 ? -8.021 16.222 6.502 1.00 97.12 84 ALA A O 1
ATOM 656 N N . SER A 1 85 ? -8.498 14.322 5.413 1.00 95.12 85 SER A N 1
ATOM 657 C CA . SER A 1 85 ? -7.121 13.998 4.982 1.00 95.12 85 SER A CA 1
ATOM 658 C C . SER A 1 85 ? -6.152 13.657 6.123 1.00 95.12 85 SER A C 1
ATOM 660 O O . SER A 1 85 ? -4.944 13.643 5.902 1.00 95.12 85 SER A O 1
ATOM 662 N N . GLN A 1 86 ? -6.665 13.351 7.316 1.00 96.94 86 GLN A N 1
ATOM 663 C CA . GLN A 1 86 ? -5.879 12.866 8.447 1.00 96.94 86 GLN A CA 1
ATOM 664 C C . GLN A 1 86 ? -5.801 11.336 8.403 1.00 96.94 86 GLN A C 1
ATOM 666 O O . GLN A 1 86 ? -6.770 10.650 8.055 1.00 96.94 86 GLN A O 1
ATOM 671 N N . TYR A 1 87 ? -4.639 10.796 8.745 1.00 96.75 87 TYR A N 1
ATOM 672 C CA . TYR A 1 87 ? -4.391 9.367 8.894 1.00 96.75 87 TYR A CA 1
ATOM 673 C C . TYR A 1 87 ? -3.383 9.162 10.021 1.00 96.75 87 TYR A C 1
ATOM 675 O O . TYR A 1 87 ? -2.737 10.107 10.445 1.00 96.75 87 TYR A O 1
ATOM 683 N N . TYR A 1 88 ? -3.277 7.935 10.529 1.00 97.00 88 TYR A N 1
ATOM 684 C CA . TYR A 1 88 ? -2.376 7.623 11.631 1.00 97.00 88 TYR A CA 1
ATOM 685 C C . TYR A 1 88 ? -1.524 6.407 11.293 1.00 97.00 88 TYR A C 1
ATOM 687 O O . TYR A 1 88 ? -2.034 5.416 10.766 1.00 97.00 88 TYR A O 1
ATOM 695 N N . THR A 1 89 ? -0.236 6.475 11.615 1.00 97.25 89 THR A N 1
ATOM 696 C CA . THR A 1 89 ? 0.710 5.363 11.461 1.00 97.25 89 THR A CA 1
ATOM 697 C C . THR A 1 89 ? 1.520 5.185 12.736 1.00 97.25 89 THR A C 1
ATOM 699 O O . THR A 1 89 ? 1.762 6.142 13.472 1.00 97.25 89 THR A O 1
ATOM 702 N N . ASP A 1 90 ? 1.914 3.956 13.047 1.00 97.50 90 ASP A N 1
ATOM 703 C CA . ASP A 1 90 ? 2.772 3.696 14.193 1.00 97.50 90 ASP A CA 1
ATOM 704 C C . ASP A 1 90 ? 4.264 3.794 13.828 1.00 97.50 90 ASP A C 1
ATOM 706 O O . ASP A 1 90 ? 4.701 3.429 12.739 1.00 97.50 90 ASP A O 1
ATOM 710 N N . ALA A 1 91 ? 5.077 4.255 14.776 1.00 96.88 91 ALA A N 1
ATOM 711 C CA . ALA A 1 91 ? 6.529 4.179 14.707 1.00 96.88 91 ALA A CA 1
ATOM 712 C C . ALA A 1 91 ? 7.002 2.878 15.372 1.00 96.88 91 ALA A C 1
ATOM 714 O O . ALA A 1 91 ? 7.158 2.814 16.599 1.00 96.88 91 ALA A O 1
ATOM 715 N N . ASN A 1 92 ? 7.251 1.849 14.559 1.00 96.31 92 ASN A N 1
ATOM 716 C CA . ASN A 1 92 ? 7.759 0.539 14.995 1.00 96.31 92 ASN A CA 1
ATOM 717 C C . ASN A 1 92 ? 6.877 -0.149 16.063 1.00 96.31 92 ASN A C 1
ATOM 719 O O . ASN A 1 92 ? 7.392 -0.746 17.011 1.00 96.31 92 ASN A O 1
ATOM 723 N N . GLY A 1 93 ? 5.558 -0.021 15.962 1.00 95.31 93 GLY A N 1
ATOM 724 C CA . GLY A 1 93 ? 4.568 -0.654 16.835 1.00 95.31 93 GLY A CA 1
ATOM 725 C C . GLY A 1 93 ? 4.379 0.015 18.196 1.00 95.31 93 GLY A C 1
ATOM 726 O O . GLY A 1 93 ? 3.843 -0.616 19.106 1.00 95.31 93 GLY A O 1
ATOM 727 N N . ARG A 1 94 ? 4.865 1.251 18.395 1.00 94.88 94 ARG A N 1
ATOM 728 C CA . ARG A 1 94 ? 4.873 1.898 19.724 1.00 94.88 94 ARG A CA 1
ATOM 729 C C . ARG A 1 94 ? 4.104 3.209 19.775 1.00 94.88 94 ARG A C 1
ATOM 731 O O . ARG A 1 94 ? 3.104 3.306 20.476 1.00 94.88 94 ARG A O 1
ATOM 738 N N . GLN A 1 95 ? 4.613 4.235 19.105 1.00 96.31 95 GLN A N 1
ATOM 739 C CA . GLN A 1 95 ? 4.020 5.568 19.133 1.00 96.31 95 GLN A CA 1
ATOM 740 C C . GLN A 1 95 ? 3.136 5.755 17.908 1.00 96.31 95 GLN A C 1
ATOM 742 O O . GLN A 1 95 ? 3.588 5.471 16.807 1.00 96.31 95 GLN A O 1
ATOM 747 N N . VAL A 1 96 ? 1.925 6.274 18.098 1.00 96.12 96 VAL A N 1
ATOM 748 C CA . VAL A 1 96 ? 1.056 6.695 16.994 1.00 96.12 96 VAL A CA 1
ATOM 749 C C . VAL A 1 96 ? 1.433 8.112 16.569 1.00 96.12 96 VAL A C 1
ATOM 751 O O . VAL A 1 96 ? 1.590 8.997 17.416 1.00 96.12 96 VAL A O 1
ATOM 754 N N . LEU A 1 97 ? 1.594 8.301 15.265 1.00 93.38 97 LEU A N 1
ATOM 755 C CA . LEU A 1 97 ? 1.864 9.565 14.595 1.00 93.38 97 LEU A CA 1
ATOM 756 C C . LEU A 1 97 ? 0.698 9.886 13.664 1.00 93.38 97 LEU A C 1
ATOM 758 O O . LEU A 1 97 ? 0.130 8.970 13.069 1.00 93.38 97 LEU A O 1
ATOM 762 N N . GLU A 1 98 ? 0.370 11.169 13.567 1.00 90.69 98 GLU A N 1
ATOM 763 C CA . GLU A 1 98 ? -0.499 11.722 12.523 1.00 90.69 98 GLU A CA 1
ATOM 764 C C . GLU A 1 98 ? 0.336 12.063 11.283 1.00 90.69 98 GLU A C 1
ATOM 766 O O . GLU A 1 98 ? 1.439 12.631 11.474 1.00 90.69 98 GLU A O 1
#

Organism: NCBI:txid392030

Sequence (98 aa):
HFLIHSQGFPGNSSLPEFQASGAYVFRPLTSKTQPVSTTRTIQEVSLFQGAPTVEVEWTVGPIPIDDDVDKEIVVRYDTNIESASQYYTDANGRQVLE

pLDDT: mean 93.85, std 4.1, range [67.31, 97.88]

Foldseek 3Di:
DFKKKFWWQQADVPDPVR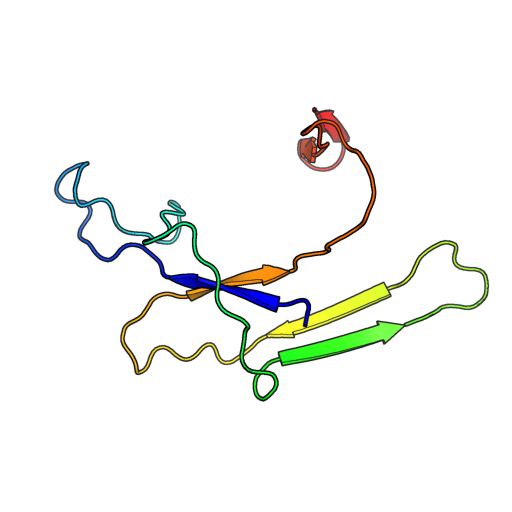DTDDDPDGHGPDPDIGHDDPVFKDWDWDDDVPDPDIDIDMDGDDDDCVVVTDIDMDGDDDDPDPCVPDDWDDDVPDDIDD

Secondary structure (DSSP, 8-state):
--EEEEEBPP--TTSGGG----SS---BS-S--EEPPGGGEEEEEEE-TT-SSEEEEEEE-PPP-TT---EEEEE--------TT---EEETTTEEE-

Radius of gyration: 17.25 Å; chains: 1; bounding box: 40×32×40 Å